Protein AF-0000000071591658 (afdb_homodimer)

pLDDT: mean 86.03, std 10.18, range [56.03, 96.12]

Structure (mmCIF, N/CA/C/O backbone):
data_AF-0000000071591658-model_v1
#
loop_
_entity.id
_entity.type
_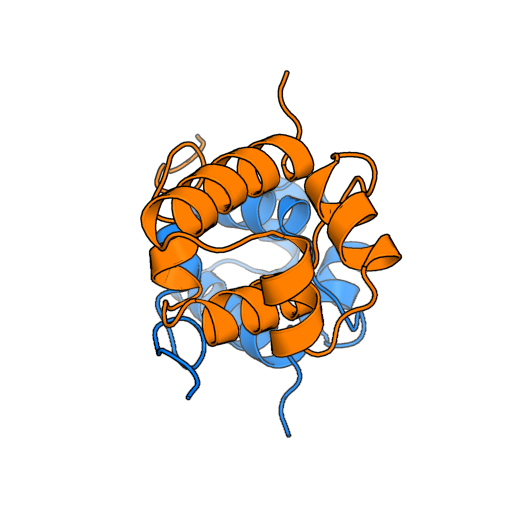entity.pdbx_description
1 polymer 'Prophage P1 protein 11, phage transcription regulator'
#
loop_
_atom_site.group_PDB
_atom_site.id
_atom_site.type_symbol
_atom_site.label_atom_id
_atom_site.label_alt_id
_atom_site.label_comp_id
_atom_site.label_asym_id
_atom_site.label_entity_id
_atom_site.label_seq_id
_atom_site.pdbx_PDB_ins_code
_atom_site.Cartn_x
_atom_site.Cartn_y
_atom_site.Cartn_z
_atom_site.occupancy
_atom_site.B_iso_or_equiv
_atom_site.auth_seq_id
_atom_site.auth_comp_id
_atom_site.auth_asym_id
_atom_site.auth_atom_id
_atom_site.pdbx_PDB_model_num
ATOM 1 N N . MET A 1 1 ? 19.766 -1.835 4.402 1 66.25 1 MET A N 1
ATOM 2 C CA . MET A 1 1 ? 18.703 -2.037 3.424 1 66.25 1 MET A CA 1
ATOM 3 C C . MET A 1 1 ? 17.391 -1.407 3.896 1 66.25 1 MET A C 1
ATOM 5 O O . MET A 1 1 ? 17.047 -1.491 5.078 1 66.25 1 MET A O 1
ATOM 9 N N . LYS A 1 2 ? 17.016 -0.331 3.256 1 77.44 2 LYS A N 1
ATOM 10 C CA . LYS A 1 2 ? 15.852 0.417 3.713 1 77.44 2 LYS A CA 1
ATOM 11 C C . LYS A 1 2 ? 14.602 -0.462 3.723 1 77.44 2 LYS A C 1
ATOM 13 O O . LYS A 1 2 ? 14.445 -1.328 2.859 1 77.44 2 LYS A O 1
ATOM 18 N N . THR A 1 3 ? 13.953 -0.362 4.828 1 83.62 3 THR A N 1
ATOM 19 C CA . THR A 1 3 ? 12.688 -1.084 4.949 1 83.62 3 THR A CA 1
ATOM 20 C C . THR A 1 3 ? 11.57 -0.339 4.227 1 83.62 3 THR A C 1
ATOM 22 O O . THR A 1 3 ? 11.742 0.814 3.828 1 83.62 3 THR A O 1
ATOM 25 N N . ASP A 1 4 ? 10.5 -1.03 3.945 1 86.44 4 ASP A N 1
ATOM 26 C CA . ASP A 1 4 ? 9.352 -0.384 3.311 1 86.44 4 ASP A CA 1
ATOM 27 C C . ASP A 1 4 ? 8.883 0.824 4.121 1 86.44 4 ASP A C 1
ATOM 29 O O . ASP A 1 4 ? 8.492 1.845 3.551 1 86.44 4 ASP A O 1
ATOM 33 N N . GLY A 1 5 ? 8.938 0.657 5.441 1 85.25 5 GLY A N 1
ATOM 34 C CA . GLY A 1 5 ? 8.594 1.768 6.312 1 85.25 5 GLY A CA 1
ATOM 35 C C . GLY A 1 5 ? 9.461 2.992 6.094 1 85.25 5 GLY A C 1
ATOM 36 O O . GLY A 1 5 ? 8.961 4.117 6.07 1 85.25 5 GLY A O 1
ATOM 37 N N . GLU A 1 6 ? 10.672 2.707 5.855 1 87.75 6 GLU A N 1
ATOM 38 C CA . GLU A 1 6 ? 11.609 3.801 5.637 1 87.75 6 GLU A CA 1
ATOM 39 C C . GLU A 1 6 ? 11.375 4.477 4.289 1 87.75 6 GLU A C 1
ATOM 41 O O . GLU A 1 6 ? 11.398 5.703 4.191 1 87.75 6 GLU A O 1
ATOM 46 N N . PHE A 1 7 ? 11.172 3.65 3.293 1 89.38 7 PHE A N 1
ATOM 47 C CA . PHE A 1 7 ? 10.906 4.176 1.959 1 89.38 7 PHE A CA 1
ATOM 48 C C . PHE A 1 7 ? 9.656 5.051 1.957 1 89.38 7 PHE A C 1
ATOM 50 O O . PHE A 1 7 ? 9.68 6.168 1.436 1 89.38 7 PHE A O 1
ATOM 57 N N . VAL A 1 8 ? 8.672 4.625 2.598 1 89 8 VAL A N 1
ATOM 58 C CA . VAL A 1 8 ? 7.387 5.32 2.637 1 89 8 VAL A CA 1
ATOM 59 C C . VAL A 1 8 ? 7.516 6.59 3.475 1 89 8 VAL A C 1
ATOM 61 O O . VAL A 1 8 ? 7.027 7.652 3.078 1 89 8 VAL A O 1
ATOM 64 N N . SER A 1 9 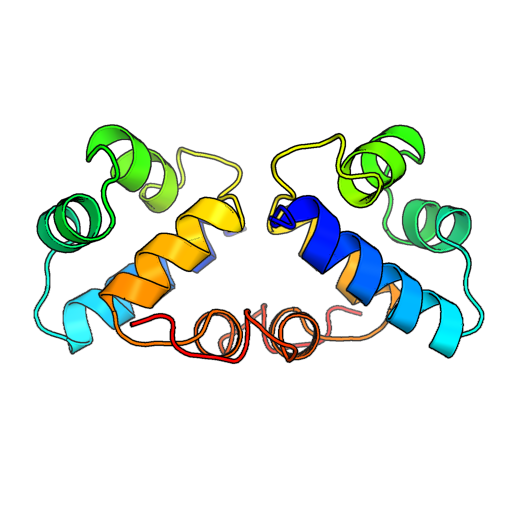? 8.172 6.457 4.551 1 87.75 9 SER A N 1
ATOM 65 C CA . SER A 1 9 ? 8.344 7.594 5.449 1 87.75 9 SER A CA 1
ATOM 66 C C . SER A 1 9 ? 9.117 8.719 4.773 1 87.75 9 SER A C 1
ATOM 68 O O . SER A 1 9 ? 8.734 9.891 4.863 1 87.75 9 SER A O 1
ATOM 70 N N . GLU A 1 10 ? 10.164 8.312 4.176 1 89.06 10 GLU A N 1
ATOM 71 C CA . GLU A 1 10 ? 10.992 9.305 3.49 1 89.06 10 GLU A CA 1
ATOM 72 C C . GLU A 1 10 ? 10.219 9.992 2.373 1 89.06 10 GLU A C 1
ATOM 74 O O . GLU A 1 10 ? 10.297 11.219 2.217 1 89.06 10 GLU A O 1
ATOM 79 N N . HIS A 1 11 ? 9.539 9.203 1.643 1 91.5 11 HIS A N 1
ATOM 80 C CA . HIS A 1 11 ? 8.75 9.75 0.548 1 91.5 11 HIS A CA 1
ATOM 81 C C . HIS A 1 11 ? 7.633 10.648 1.072 1 91.5 11 HIS A C 1
ATOM 83 O O . HIS A 1 11 ? 7.391 11.727 0.524 1 91.5 11 HIS A O 1
ATOM 89 N N . LEU A 1 12 ? 7.023 10.203 2.082 1 88.75 12 LEU A N 1
ATOM 90 C CA . LEU A 1 12 ? 5.949 10.977 2.705 1 88.75 12 LEU A CA 1
ATOM 91 C C . LEU A 1 12 ? 6.473 12.312 3.227 1 88.75 12 LEU A C 1
ATOM 93 O O . LEU A 1 12 ? 5.816 13.344 3.062 1 88.75 12 LEU A O 1
ATOM 97 N N . MET A 1 13 ? 7.578 12.18 3.861 1 88.25 13 MET A N 1
ATOM 98 C CA . MET A 1 13 ? 8.188 13.398 4.387 1 88.25 13 MET A CA 1
ATOM 99 C C . MET A 1 13 ? 8.469 14.391 3.268 1 88.25 13 MET A C 1
ATOM 101 O O . MET A 1 13 ? 8.281 15.594 3.441 1 88.25 13 MET A O 1
ATOM 105 N N . GLU A 1 14 ? 8.938 13.883 2.199 1 91.81 14 GLU A N 1
ATOM 106 C CA . GLU A 1 14 ? 9.203 14.727 1.039 1 91.81 14 GLU A CA 1
ATOM 107 C C . GLU A 1 14 ? 7.922 15.383 0.532 1 91.81 14 GLU A C 1
ATOM 109 O O . GLU A 1 14 ? 7.91 16.578 0.217 1 91.81 14 GLU A O 1
ATOM 114 N N . LEU A 1 15 ? 6.867 14.648 0.489 1 91.81 15 LEU A N 1
ATOM 115 C CA . LEU A 1 15 ? 5.582 15.133 0.005 1 91.81 15 LEU A CA 1
ATOM 116 C C . LEU A 1 15 ? 5.004 16.188 0.956 1 91.81 15 LEU A C 1
ATOM 118 O O . LEU A 1 15 ? 4.508 17.219 0.516 1 91.81 15 LEU A O 1
ATOM 122 N N . ILE A 1 16 ? 5.066 15.852 2.193 1 91.88 16 ILE A N 1
ATOM 123 C CA . ILE A 1 16 ? 4.551 16.734 3.229 1 91.88 16 ILE A CA 1
ATOM 124 C C . ILE A 1 16 ? 5.324 18.062 3.217 1 91.88 16 ILE A C 1
ATOM 126 O O . ILE A 1 16 ? 4.73 19.141 3.293 1 91.88 16 ILE A O 1
ATOM 130 N N . THR A 1 17 ? 6.621 17.891 3.088 1 92.06 17 THR A N 1
ATOM 131 C CA . THR A 1 17 ? 7.477 19.062 3.047 1 92.06 17 THR A CA 1
ATOM 132 C C . THR A 1 17 ? 7.188 19.906 1.806 1 92.06 17 THR A C 1
ATOM 134 O O . THR A 1 17 ? 7.16 21.141 1.873 1 92.06 17 THR A O 1
ATOM 137 N N . GLN A 1 18 ? 6.922 19.297 0.749 1 92.44 18 GLN A N 1
ATOM 138 C CA . GLN A 1 18 ? 6.613 19.969 -0.508 1 92.44 18 GLN A CA 1
ATOM 139 C C . GLN A 1 18 ? 5.312 20.766 -0.405 1 92.44 18 GLN A C 1
ATOM 141 O O . GLN A 1 18 ? 5.164 21.812 -1.037 1 92.44 18 GLN A O 1
ATOM 146 N N . GLN A 1 19 ? 4.418 20.297 0.419 1 92.12 19 GLN A N 1
ATOM 147 C CA . GLN A 1 19 ? 3.125 20.953 0.605 1 92.12 19 GLN A CA 1
ATOM 148 C C . GLN A 1 19 ? 3.152 21.891 1.804 1 92.12 19 GLN A C 1
ATOM 150 O O . GLN A 1 19 ? 2.117 22.438 2.203 1 92.12 19 GLN A O 1
ATOM 155 N N . ASN A 1 20 ? 4.277 22.031 2.439 1 94 20 ASN A N 1
ATOM 156 C CA . ASN A 1 20 ? 4.465 22.891 3.609 1 94 20 ASN A CA 1
ATOM 157 C C . ASN A 1 20 ? 3.613 22.422 4.785 1 94 20 ASN A C 1
ATOM 159 O O . ASN A 1 20 ? 3.002 23.234 5.48 1 94 20 ASN A O 1
ATOM 163 N N . LEU A 1 21 ? 3.533 21.156 4.867 1 92.94 21 LEU A N 1
ATOM 164 C CA . LEU A 1 21 ? 2.799 20.547 5.969 1 92.94 21 LEU A CA 1
ATOM 165 C C . LEU A 1 21 ? 3.752 19.859 6.945 1 92.94 21 LEU A C 1
ATOM 167 O O . LEU A 1 21 ? 4.945 19.734 6.668 1 92.94 21 LEU A O 1
ATOM 171 N N . THR A 1 22 ? 3.17 19.562 8.117 1 90.12 22 THR A N 1
ATOM 172 C CA . THR A 1 22 ? 3.902 18.781 9.109 1 90.12 22 THR A CA 1
ATOM 173 C C . THR A 1 22 ? 3.244 17.422 9.328 1 90.12 22 THR A C 1
ATOM 175 O O . THR A 1 22 ? 2.059 17.25 9.039 1 90.12 22 THR A O 1
ATOM 178 N N . ILE A 1 23 ? 4.023 16.547 9.695 1 86.19 23 ILE A N 1
ATOM 179 C CA . ILE A 1 23 ? 3.521 15.203 9.945 1 86.19 23 ILE A CA 1
ATOM 180 C C . ILE A 1 23 ? 2.377 15.266 10.961 1 86.19 23 ILE A C 1
ATOM 182 O O . ILE A 1 23 ? 1.41 14.508 10.852 1 86.19 23 ILE A O 1
ATOM 186 N N . ASN A 1 24 ? 2.521 16.109 11.898 1 89.06 24 ASN A N 1
ATOM 187 C CA . ASN A 1 24 ? 1.491 16.297 12.914 1 89.06 24 ASN A CA 1
ATOM 188 C C . ASN A 1 24 ? 0.178 16.781 12.305 1 89.06 24 ASN A C 1
ATOM 190 O O . ASN A 1 24 ? -0.895 16.281 12.672 1 89.06 24 ASN A O 1
ATOM 194 N N . ARG A 1 25 ? 0.349 17.641 11.438 1 91.44 25 ARG A N 1
ATOM 195 C CA . ARG A 1 25 ? -0.826 18.188 10.766 1 91.44 25 ARG A CA 1
ATOM 196 C C . ARG A 1 25 ? -1.493 17.125 9.891 1 91.44 25 ARG A C 1
ATOM 198 O O . ARG A 1 25 ? -2.719 17 9.891 1 91.44 25 ARG A O 1
ATOM 205 N N . VAL A 1 26 ? -0.708 16.453 9.203 1 90 26 VAL A N 1
ATOM 206 C CA . VAL A 1 26 ? -1.218 15.391 8.344 1 90 26 VAL A CA 1
ATOM 207 C C . VAL A 1 26 ? -1.926 14.336 9.195 1 90 26 VAL A C 1
ATOM 209 O O . VAL A 1 26 ? -3.014 13.875 8.844 1 90 26 VAL A O 1
ATOM 212 N N . ALA A 1 27 ? -1.313 13.93 10.289 1 89.94 27 ALA A N 1
ATOM 213 C CA . ALA A 1 27 ? -1.911 12.953 11.203 1 89.94 27 ALA A CA 1
ATOM 214 C C . ALA A 1 27 ? -3.277 13.422 11.688 1 89.94 27 ALA A C 1
ATOM 216 O O . ALA A 1 27 ? -4.242 12.656 11.688 1 89.94 27 ALA A O 1
ATOM 217 N N . THR A 1 28 ? -3.322 14.664 12.055 1 92.5 28 THR A N 1
ATOM 218 C CA . THR A 1 28 ? -4.555 15.266 12.555 1 92.5 28 THR A CA 1
ATOM 219 C C . THR A 1 28 ? -5.629 15.281 11.469 1 92.5 28 THR A C 1
ATOM 221 O O . THR A 1 28 ? -6.773 14.891 11.719 1 92.5 28 THR A O 1
ATOM 224 N N . LEU A 1 29 ? -5.188 15.664 10.297 1 91.31 29 LEU A N 1
ATOM 225 C CA . LEU A 1 29 ? -6.113 15.766 9.172 1 91.31 29 LEU A CA 1
ATOM 226 C C . LEU A 1 29 ? -6.586 14.383 8.734 1 91.31 29 LEU A C 1
ATOM 228 O O . LEU A 1 29 ? -7.727 14.219 8.297 1 91.31 29 LEU A O 1
ATOM 232 N N . ALA A 1 30 ? -5.742 13.484 8.844 1 90 30 ALA A N 1
ATOM 233 C CA . ALA A 1 30 ? -6.043 12.117 8.438 1 90 30 ALA A CA 1
ATOM 234 C C . ALA A 1 30 ? -6.828 11.383 9.523 1 90 30 ALA A C 1
ATOM 236 O O . ALA A 1 30 ? -7.297 10.258 9.305 1 90 30 ALA A O 1
ATOM 237 N N . GLY A 1 31 ? -6.98 11.961 10.656 1 92.12 31 GLY A N 1
ATOM 238 C CA . GLY A 1 31 ? -7.652 11.312 11.773 1 92.12 31 GLY A CA 1
ATOM 239 C C . GLY A 1 31 ? -6.824 10.211 12.406 1 92.12 31 GLY A C 1
ATOM 240 O O . GLY A 1 31 ? -7.367 9.195 12.852 1 92.12 31 GLY A O 1
ATOM 241 N N . LEU A 1 32 ? -5.594 10.328 12.305 1 87.19 32 LEU A N 1
ATOM 242 C CA . LEU A 1 32 ? -4.672 9.352 12.867 1 87.19 32 LEU A CA 1
ATOM 243 C C . LEU A 1 32 ? -3.984 9.906 14.109 1 87.19 32 LEU A C 1
ATOM 245 O O . LEU A 1 32 ? -3.812 11.117 14.242 1 87.19 32 LEU A O 1
ATOM 249 N N . ASN A 1 33 ? -3.666 8.953 14.961 1 87.75 33 ASN A N 1
ATOM 250 C CA . ASN A 1 33 ? -2.883 9.352 16.125 1 87.75 33 ASN A CA 1
ATOM 251 C C . ASN A 1 33 ? -1.426 9.625 15.758 1 87.75 33 ASN A C 1
ATOM 253 O O . ASN A 1 33 ? -0.829 8.875 14.984 1 87.75 33 ASN A O 1
ATOM 257 N N . GLN A 1 34 ? -0.999 10.75 16.281 1 83.19 34 GLN A N 1
ATOM 258 C CA . GLN A 1 34 ? 0.381 11.133 16 1 83.19 34 GLN A CA 1
ATOM 259 C C . GLN A 1 34 ? 1.34 9.977 16.281 1 83.19 34 GLN A C 1
ATOM 261 O O . GLN A 1 34 ? 2.311 9.773 15.555 1 83.19 34 GLN A O 1
ATOM 266 N N . SER A 1 35 ? 1.067 9.289 17.266 1 84.25 35 SER A N 1
ATOM 267 C CA . SER A 1 35 ? 1.913 8.156 17.641 1 84.25 35 SER A CA 1
ATOM 268 C C . SER A 1 35 ? 1.896 7.078 16.562 1 84.25 35 SER A C 1
ATOM 270 O O . SER A 1 35 ? 2.93 6.477 16.266 1 84.25 35 SER A O 1
ATOM 272 N N . THR A 1 36 ? 0.74 6.879 16.016 1 79.19 36 THR A N 1
ATOM 273 C CA . THR A 1 36 ? 0.572 5.898 14.953 1 79.19 36 THR A CA 1
ATOM 274 C C . THR A 1 36 ? 1.312 6.34 13.695 1 79.19 36 THR A C 1
ATOM 276 O O . THR A 1 36 ? 2.021 5.543 13.078 1 79.19 36 THR A O 1
ATOM 279 N N . VAL A 1 37 ? 1.175 7.551 13.391 1 80.38 37 VAL A N 1
ATOM 280 C CA . VAL A 1 37 ? 1.815 8.102 12.203 1 80.38 37 VAL A CA 1
ATOM 281 C C . VAL A 1 37 ? 3.332 8.086 12.375 1 80.38 37 VAL A C 1
ATOM 283 O O . VAL A 1 37 ? 4.066 7.703 11.469 1 80.38 37 VAL A O 1
ATOM 286 N N . ASN A 1 38 ? 3.711 8.477 13.594 1 78.25 38 ASN A N 1
ATOM 287 C CA . ASN A 1 38 ? 5.137 8.477 13.891 1 78.25 38 ASN A CA 1
ATOM 288 C C . ASN A 1 38 ? 5.734 7.074 13.781 1 78.25 38 ASN A C 1
ATOM 290 O O . ASN A 1 38 ? 6.82 6.902 13.227 1 78.25 38 ASN A O 1
ATOM 294 N N . ALA A 1 39 ? 4.996 6.215 14.289 1 79.12 39 ALA A N 1
ATOM 295 C CA . ALA A 1 39 ? 5.445 4.828 14.234 1 79.12 39 ALA A CA 1
ATOM 296 C C . ALA A 1 39 ? 5.508 4.32 12.797 1 79.12 39 ALA A C 1
ATOM 298 O O . ALA A 1 39 ? 6.422 3.576 12.438 1 79.12 39 ALA A O 1
ATOM 299 N N . MET A 1 40 ? 4.609 4.695 12.07 1 71.62 40 MET A N 1
ATOM 300 C CA . MET A 1 40 ? 4.539 4.297 10.672 1 71.62 40 MET A CA 1
ATOM 301 C C . MET A 1 40 ? 5.668 4.934 9.867 1 71.62 40 MET A C 1
ATOM 303 O O . MET A 1 40 ? 6.262 4.285 9 1 71.62 40 MET A O 1
ATOM 307 N N . PHE A 1 41 ? 5.957 6.094 10.242 1 72.25 41 PHE A N 1
ATOM 308 C CA . PHE A 1 41 ? 6.91 6.891 9.477 1 72.25 41 PHE A CA 1
ATOM 309 C C . PHE A 1 41 ? 8.328 6.688 9.992 1 72.25 41 PHE A C 1
ATOM 311 O O . PHE A 1 41 ? 9.289 6.742 9.227 1 72.25 41 PHE A O 1
ATOM 318 N N . GLU A 1 42 ? 8.391 6.555 11.188 1 67 42 GLU A N 1
ATOM 319 C CA . GLU A 1 42 ? 9.719 6.406 11.781 1 67 42 GLU A CA 1
ATOM 320 C C . GLU A 1 42 ? 10.25 4.988 11.602 1 67 42 GLU A C 1
ATOM 322 O O . GLU A 1 42 ? 11.367 4.68 12.016 1 67 42 GLU A O 1
ATOM 327 N N . GLY A 1 43 ? 9.656 4.41 10.594 1 59.94 43 GLY A N 1
ATOM 328 C CA . GLY A 1 43 ? 10.227 3.096 10.359 1 59.94 43 GLY A CA 1
ATOM 329 C C . GLY A 1 43 ? 9.992 2.125 11.492 1 59.94 43 GLY A C 1
ATOM 330 O O . GLY A 1 43 ?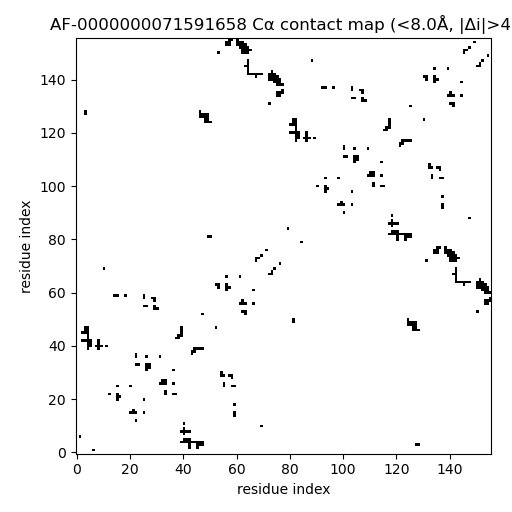 10.516 1.011 11.492 1 59.94 43 GLY A O 1
ATOM 331 N N . ARG A 1 44 ? 9.531 2.707 12.523 1 56.03 44 ARG A N 1
ATOM 332 C CA . ARG A 1 44 ? 9.352 1.761 13.617 1 56.03 44 ARG A CA 1
ATOM 333 C C . ARG A 1 44 ? 8.219 0.787 13.32 1 56.03 44 ARG A C 1
ATOM 335 O O . ARG A 1 44 ? 8.25 -0.367 13.758 1 56.03 44 ARG A O 1
ATOM 342 N N . SER A 1 45 ? 7.164 1.374 12.797 1 57 45 SER A N 1
ATOM 343 C CA . SER A 1 45 ? 6.176 0.376 12.398 1 57 45 SER A CA 1
ATOM 344 C C . SER A 1 45 ? 6.617 -0.372 11.148 1 57 45 SER A C 1
ATOM 346 O O . SER A 1 45 ? 6.949 0.247 10.133 1 57 45 SER A O 1
ATOM 348 N N . LYS A 1 46 ? 7.191 -1.383 11.242 1 58.22 46 LYS A N 1
ATOM 349 C CA . LYS A 1 46 ? 7.82 -2.287 10.281 1 58.22 46 LYS A CA 1
ATOM 350 C C . LYS A 1 46 ? 6.957 -2.453 9.039 1 58.22 46 LYS A C 1
ATOM 352 O O . LYS A 1 46 ? 7.465 -2.766 7.957 1 58.22 46 LYS A O 1
ATOM 357 N N . ARG A 1 47 ? 5.527 -1.985 9.281 1 66.31 47 ARG A N 1
ATOM 358 C CA . ARG A 1 47 ? 4.695 -2.359 8.148 1 66.31 47 ARG A CA 1
ATOM 359 C C . ARG A 1 47 ? 3.514 -1.405 7.996 1 66.31 47 ARG A C 1
ATOM 361 O O . ARG A 1 47 ? 2.441 -1.643 8.555 1 66.31 47 ARG A O 1
ATOM 368 N N . PRO A 1 48 ? 3.768 -0.267 7.242 1 78.69 48 PRO A N 1
ATOM 369 C CA . PRO A 1 48 ? 2.609 0.595 6.988 1 78.69 48 PRO A CA 1
ATOM 370 C C . PRO A 1 48 ? 1.485 -0.128 6.25 1 78.69 48 PRO A C 1
ATOM 372 O O . PRO A 1 48 ? 1.748 -0.947 5.367 1 78.69 48 PRO A O 1
ATOM 375 N N . THR A 1 49 ? 0.288 0.145 6.754 1 82.44 49 THR A N 1
ATOM 376 C CA . THR A 1 49 ? -0.86 -0.49 6.113 1 82.44 49 THR A CA 1
ATOM 377 C C . THR A 1 49 ? -1.393 0.376 4.977 1 82.44 49 THR A C 1
ATOM 379 O O . THR A 1 49 ? -1.155 1.586 4.945 1 82.44 49 THR A O 1
ATOM 382 N N . ILE A 1 50 ? -2.072 -0.234 4.125 1 87.38 50 ILE A N 1
ATOM 383 C CA . ILE A 1 50 ? -2.645 0.479 2.988 1 87.38 50 ILE A CA 1
ATOM 384 C C . ILE A 1 50 ? -3.701 1.467 3.479 1 87.38 50 ILE A C 1
ATOM 386 O O . ILE A 1 50 ? -3.842 2.561 2.924 1 87.38 50 ILE A O 1
ATOM 390 N N . THR A 1 51 ? -4.359 1.129 4.535 1 86.88 51 THR A N 1
ATOM 391 C CA . THR A 1 51 ? -5.395 1.985 5.102 1 86.88 51 THR A CA 1
ATOM 392 C C . THR A 1 51 ? -4.801 3.307 5.586 1 86.88 51 THR A C 1
ATOM 394 O O . THR A 1 51 ? -5.336 4.379 5.289 1 86.88 51 THR A O 1
ATOM 397 N N . THR A 1 52 ? -3.727 3.205 6.23 1 86.75 52 THR A N 1
ATOM 398 C CA . THR A 1 52 ? -3.059 4.391 6.754 1 86.75 52 THR A CA 1
ATOM 399 C C . THR A 1 52 ? -2.531 5.262 5.617 1 86.75 52 THR A C 1
ATOM 401 O O . THR A 1 52 ? -2.682 6.484 5.645 1 86.75 52 THR A O 1
ATOM 404 N N . ILE A 1 53 ? -2.008 4.609 4.695 1 89.25 53 ILE A N 1
ATOM 405 C CA . ILE A 1 53 ? -1.446 5.324 3.555 1 89.25 53 ILE A CA 1
ATOM 406 C C . ILE A 1 53 ? -2.561 6.043 2.795 1 89.25 53 ILE A C 1
ATOM 408 O O . ILE A 1 53 ? -2.4 7.195 2.391 1 89.25 53 ILE A O 1
ATOM 412 N N . ARG A 1 54 ? -3.609 5.367 2.67 1 91.38 54 ARG A N 1
ATOM 413 C CA . ARG A 1 54 ? -4.75 5.953 1.971 1 91.38 54 ARG A CA 1
ATOM 414 C C . ARG A 1 54 ? -5.258 7.195 2.695 1 91.38 54 ARG A C 1
ATOM 416 O O . ARG A 1 54 ? -5.555 8.211 2.062 1 91.38 54 ARG A O 1
ATOM 423 N N . LYS A 1 55 ? -5.348 7.133 3.961 1 90.81 55 LYS A N 1
ATOM 424 C CA . LYS A 1 55 ? -5.793 8.266 4.762 1 90.81 55 LYS A CA 1
ATOM 425 C C . LYS A 1 55 ? -4.836 9.445 4.621 1 90.81 55 LYS A C 1
ATOM 427 O O . LYS A 1 55 ? -5.27 10.594 4.457 1 90.81 55 LYS A O 1
ATOM 432 N N . VAL A 1 56 ? -3.645 9.133 4.68 1 91.12 56 VAL A N 1
ATOM 433 C CA . VAL A 1 56 ? -2.615 10.156 4.574 1 91.12 56 VAL A CA 1
ATOM 434 C C . VAL A 1 56 ? -2.65 10.781 3.182 1 91.12 56 VAL A C 1
ATOM 436 O O . VAL A 1 56 ? -2.576 12.008 3.041 1 91.12 56 VAL A O 1
ATOM 439 N N . CYS A 1 57 ? -2.771 10 2.215 1 93.31 57 CYS A N 1
ATOM 440 C CA . CYS A 1 57 ? -2.846 10.477 0.839 1 93.31 57 CYS A CA 1
ATOM 441 C C . CYS A 1 57 ? -4.039 11.406 0.648 1 93.31 57 CYS A C 1
ATOM 443 O O . CYS A 1 57 ? -3.932 12.422 -0.037 1 93.31 57 CYS A O 1
ATOM 445 N N . GLY A 1 58 ? -5.094 10.977 1.226 1 93.38 58 GLY A N 1
ATOM 446 C CA . GLY A 1 58 ? -6.273 11.82 1.166 1 93.38 58 GLY A CA 1
ATOM 447 C C . GLY A 1 58 ? -6.047 13.211 1.739 1 93.38 58 GLY A C 1
ATOM 448 O O . GLY A 1 58 ? -6.508 14.203 1.176 1 93.38 58 GLY A O 1
ATOM 449 N N . THR A 1 59 ? -5.328 13.203 2.758 1 92.5 59 THR A N 1
ATOM 450 C CA . THR A 1 59 ? -5.02 14.469 3.416 1 92.5 59 THR A CA 1
ATOM 451 C C . THR A 1 59 ? -4.109 15.328 2.541 1 92.5 59 THR A C 1
ATOM 453 O O . THR A 1 59 ? -4.219 16.547 2.545 1 92.5 59 THR A O 1
ATOM 456 N N . LEU A 1 60 ? -3.289 14.664 1.786 1 93.62 60 LEU A N 1
ATOM 457 C CA . LEU A 1 60 ? -2.322 15.352 0.941 1 93.62 60 LEU A CA 1
ATOM 458 C C . LEU A 1 60 ? -2.922 15.672 -0.424 1 93.62 60 LEU A C 1
ATOM 460 O O . LEU A 1 60 ? -2.318 16.391 -1.22 1 93.62 60 LEU A O 1
ATOM 464 N N . GLY A 1 61 ? -4.059 15.125 -0.71 1 94.62 61 GLY A N 1
ATOM 465 C CA . GLY A 1 61 ? -4.715 15.352 -1.988 1 94.62 61 GLY A CA 1
ATOM 466 C C . GLY A 1 61 ? -4.082 14.578 -3.131 1 94.62 61 GLY A C 1
ATOM 467 O O . GLY A 1 61 ? -4.02 15.07 -4.258 1 94.62 61 GLY A O 1
ATOM 468 N N . ILE A 1 62 ? -3.561 13.484 -2.809 1 94.25 62 ILE A N 1
ATOM 469 C CA . ILE A 1 62 ? -2.943 12.625 -3.816 1 94.25 62 ILE A CA 1
ATOM 470 C C . ILE A 1 62 ? -3.555 11.227 -3.746 1 94.25 62 ILE A C 1
ATOM 472 O O . ILE A 1 62 ? -4.168 10.859 -2.74 1 94.25 62 ILE A O 1
ATOM 476 N N . SER A 1 63 ? -3.428 10.492 -4.844 1 96.12 63 SER A N 1
ATOM 477 C CA . SER A 1 63 ? -3.912 9.117 -4.855 1 96.12 63 SER A CA 1
ATOM 478 C C . SER A 1 63 ? -2.846 8.156 -4.352 1 96.12 63 SER A C 1
ATOM 480 O O . SER A 1 63 ? -1.653 8.469 -4.371 1 96.12 63 SER A O 1
ATOM 482 N N . VAL A 1 64 ? -3.256 7.066 -3.857 1 94.69 64 VAL A N 1
ATOM 483 C CA . VAL A 1 64 ? -2.326 6.031 -3.418 1 94.69 64 VAL A CA 1
ATOM 484 C C . VAL A 1 64 ? -1.425 5.617 -4.582 1 94.69 64 VAL A C 1
ATOM 486 O O . VAL A 1 64 ? -0.226 5.398 -4.395 1 94.69 64 VAL A O 1
ATOM 489 N N . HIS A 1 65 ? -2.043 5.547 -5.715 1 96.06 65 HIS A N 1
ATOM 490 C CA . HIS A 1 65 ? -1.303 5.238 -6.934 1 96.06 65 HIS A CA 1
ATOM 491 C C . HIS A 1 65 ? -0.166 6.23 -7.156 1 96.06 65 HIS A C 1
ATOM 493 O O . HIS A 1 65 ? 0.976 5.828 -7.395 1 96.06 65 HIS A O 1
ATOM 499 N N . ASP A 1 66 ? -0.466 7.461 -6.98 1 94.81 66 ASP A N 1
ATOM 500 C CA . ASP A 1 66 ? 0.525 8.508 -7.195 1 94.81 66 ASP A CA 1
ATOM 501 C C . ASP A 1 66 ? 1.563 8.523 -6.074 1 94.81 66 ASP A C 1
ATOM 503 O O . ASP A 1 66 ? 2.715 8.906 -6.293 1 94.81 66 ASP A O 1
ATOM 507 N N . PHE A 1 67 ? 1.099 8.141 -4.934 1 94.38 67 PHE A N 1
ATOM 508 C CA . PHE A 1 67 ? 1.987 8.102 -3.777 1 94.38 67 PHE A CA 1
ATOM 509 C C . PHE A 1 67 ? 3.145 7.137 -4.02 1 94.38 67 PHE A C 1
ATOM 511 O O . PHE A 1 67 ? 4.293 7.441 -3.684 1 94.38 67 PHE A O 1
ATOM 518 N N . PHE A 1 68 ? 2.873 6.008 -4.656 1 95 68 PHE A N 1
ATOM 519 C CA . PHE A 1 68 ? 3.877 4.965 -4.828 1 95 68 PHE A CA 1
ATOM 520 C C . PHE A 1 68 ? 4.637 5.152 -6.137 1 95 68 PHE A C 1
ATOM 522 O O . PHE A 1 68 ? 5.355 4.254 -6.578 1 95 68 PHE A O 1
ATOM 529 N N . ASP A 1 69 ? 4.512 6.391 -6.672 1 95.06 69 ASP A N 1
ATOM 530 C CA . ASP A 1 69 ? 5.223 6.668 -7.914 1 95.06 69 ASP A CA 1
ATOM 531 C C . ASP A 1 69 ? 6.656 7.117 -7.641 1 95.06 69 ASP A C 1
ATOM 533 O O . ASP A 1 69 ? 7.043 8.227 -8.008 1 95.06 69 ASP A O 1
ATOM 537 N N . PHE A 1 70 ? 7.406 6.219 -6.953 1 94.62 70 PHE A N 1
ATOM 538 C CA . PHE A 1 70 ? 8.812 6.418 -6.633 1 94.62 70 PHE A CA 1
ATOM 539 C C . PHE A 1 70 ? 9.516 5.078 -6.422 1 94.62 70 PHE A C 1
ATOM 541 O O . PHE A 1 70 ? 8.883 4.09 -6.051 1 94.62 70 PHE A O 1
ATOM 548 N N . PRO A 1 71 ? 10.734 5.082 -6.758 1 92.81 71 PRO A N 1
ATOM 549 C CA . PRO A 1 71 ? 11.469 3.838 -6.516 1 92.81 71 PRO A CA 1
ATOM 550 C C . PRO A 1 71 ? 11.562 3.486 -5.031 1 92.81 71 PRO A C 1
ATOM 552 O O . PRO A 1 71 ? 11.656 4.379 -4.188 1 92.81 71 PRO A O 1
ATOM 555 N N . PRO A 1 72 ? 11.469 2.119 -4.855 1 92.44 72 PRO A N 1
ATOM 556 C CA . PRO A 1 72 ? 11.375 0.951 -5.73 1 92.44 72 PRO A CA 1
ATOM 557 C C . PRO A 1 72 ? 9.93 0.571 -6.051 1 92.44 72 PRO A C 1
ATOM 559 O O . PRO A 1 72 ? 9.688 -0.399 -6.773 1 92.44 72 PRO A O 1
ATOM 562 N N . TYR A 1 73 ? 8.992 1.403 -5.684 1 94.12 73 TYR A N 1
ATOM 563 C CA . TYR A 1 73 ? 7.594 1 -5.754 1 94.12 73 TYR A CA 1
ATOM 564 C C . TYR A 1 73 ? 7.031 1.223 -7.152 1 94.12 73 TYR A C 1
ATOM 566 O O . TYR A 1 73 ? 5.98 0.677 -7.5 1 94.12 73 TYR A O 1
ATOM 574 N N . ASN A 1 74 ? 7.746 2.004 -7.938 1 95.12 74 ASN A N 1
ATOM 575 C CA . ASN A 1 74 ? 7.305 2.242 -9.312 1 95.12 74 ASN A CA 1
ATOM 576 C C . ASN A 1 74 ? 8.117 1.431 -10.312 1 95.12 74 ASN A C 1
ATOM 578 O O . ASN A 1 74 ? 8.031 1.658 -11.516 1 95.12 74 ASN A O 1
ATOM 582 N N . GLU A 1 75 ? 8.898 0.571 -9.703 1 93.62 75 GLU A N 1
ATOM 583 C CA . GLU A 1 75 ? 9.719 -0.325 -10.516 1 93.62 75 GLU A CA 1
ATOM 584 C C . GLU A 1 75 ? 9.32 -1.783 -10.297 1 93.62 75 GLU A C 1
ATOM 586 O O . GLU A 1 75 ? 8.789 -2.137 -9.242 1 93.62 75 GLU A O 1
ATOM 591 N N . VAL A 1 76 ? 9.484 -2.576 -11.336 1 88.38 76 VAL A N 1
ATOM 592 C CA . VAL A 1 76 ? 9.172 -3.998 -11.234 1 88.38 76 VAL A CA 1
ATOM 593 C C . VAL A 1 76 ? 10.406 -4.758 -10.75 1 88.38 76 VAL A C 1
ATOM 595 O O . VAL A 1 76 ? 11.492 -4.637 -11.32 1 88.38 76 VAL A O 1
ATOM 598 N N . GLU A 1 77 ? 10.141 -5.234 -9.383 1 68.69 77 GLU A N 1
ATOM 599 C CA . GLU A 1 77 ? 11.273 -6.008 -8.875 1 68.69 77 GLU A CA 1
ATOM 600 C C . GLU A 1 77 ? 11.367 -7.367 -9.562 1 68.69 77 GLU A C 1
ATOM 602 O O . GLU A 1 77 ? 10.352 -8.039 -9.758 1 68.69 77 GLU A O 1
ATOM 607 N N . LYS A 1 78 ? 12.414 -7.719 -10.266 1 59.12 78 LYS A N 1
ATOM 608 C CA . LYS A 1 78 ? 12.75 -9.008 -10.859 1 59.12 78 LYS A CA 1
ATOM 609 C C . LYS A 1 78 ? 13.219 -10 -9.797 1 59.12 78 LYS A C 1
ATOM 611 O O . LYS A 1 78 ? 13.789 -9.602 -8.781 1 59.12 78 LYS A O 1
ATOM 616 N N . MET B 1 1 ? -19.516 -1.666 2.734 1 66.12 1 MET B N 1
ATOM 617 C CA . MET B 1 1 ? -18.391 -0.821 2.361 1 66.12 1 MET B CA 1
ATOM 618 C C . MET B 1 1 ? -17.094 -1.638 2.275 1 66.12 1 MET B C 1
ATOM 620 O O . MET B 1 1 ? -16.859 -2.506 3.113 1 66.12 1 MET B O 1
ATOM 624 N N . LYS B 1 2 ? -16.625 -1.836 1.067 1 77.62 2 LYS B N 1
ATOM 625 C CA . LYS B 1 2 ? -15.477 -2.711 0.875 1 77.62 2 LYS B CA 1
ATOM 626 C C . LYS B 1 2 ? -14.266 -2.201 1.646 1 77.62 2 LYS B C 1
ATOM 628 O O . LYS B 1 2 ? -14.07 -0.99 1.779 1 77.62 2 LYS B O 1
ATOM 633 N N . THR B 1 3 ? -13.695 -3.135 2.318 1 83.69 3 THR B N 1
ATOM 634 C CA . THR B 1 3 ? -12.469 -2.809 3.039 1 83.69 3 THR B CA 1
ATOM 635 C C . THR B 1 3 ? -11.273 -2.77 2.086 1 83.69 3 THR B C 1
ATOM 637 O O . THR B 1 3 ? -11.383 -3.191 0.932 1 83.69 3 THR B O 1
ATOM 640 N N . ASP B 1 4 ? -10.219 -2.146 2.512 1 86.44 4 ASP B N 1
ATOM 641 C CA . ASP B 1 4 ? -9.008 -2.111 1.691 1 86.44 4 ASP B CA 1
ATOM 642 C C . ASP B 1 4 ? -8.562 -3.521 1.312 1 86.44 4 ASP B C 1
ATOM 644 O O . ASP B 1 4 ? -8.102 -3.752 0.195 1 86.44 4 ASP B O 1
ATOM 648 N N . GLY B 1 5 ? -8.711 -4.422 2.283 1 85.19 5 GLY B N 1
ATOM 649 C CA . GLY B 1 5 ? -8.391 -5.812 2.008 1 85.19 5 GLY B CA 1
ATOM 650 C C . GLY B 1 5 ? -9.203 -6.398 0.867 1 85.19 5 GLY B C 1
ATOM 651 O O . GLY B 1 5 ? -8.664 -7.121 0.023 1 85.19 5 GLY B O 1
ATOM 652 N N . GLU B 1 6 ? -10.406 -6 0.845 1 87.75 6 GLU B N 1
ATOM 653 C CA . GLU B 1 6 ? -11.297 -6.5 -0.203 1 87.75 6 GLU B CA 1
ATOM 654 C C . GLU B 1 6 ? -10.938 -5.902 -1.561 1 87.75 6 GLU B C 1
ATOM 656 O O . GLU B 1 6 ? -10.914 -6.609 -2.568 1 87.75 6 GLU B O 1
ATOM 661 N N . PHE B 1 7 ? -10.688 -4.617 -1.534 1 89.38 7 PHE B N 1
ATOM 662 C CA . PHE B 1 7 ? -10.312 -3.938 -2.768 1 89.38 7 PHE B CA 1
ATOM 663 C C . PHE B 1 7 ? -9.039 -4.535 -3.355 1 89.38 7 PHE B C 1
ATOM 665 O O . PHE B 1 7 ? -8.984 -4.848 -4.547 1 89.38 7 PHE B O 1
ATOM 672 N N . VAL B 1 8 ? -8.117 -4.789 -2.555 1 88.94 8 VAL B N 1
ATOM 673 C CA . VAL B 1 8 ? -6.816 -5.305 -2.971 1 88.94 8 VAL B CA 1
ATOM 674 C C . VAL B 1 8 ? -6.961 -6.754 -3.424 1 88.94 8 VAL B C 1
ATOM 676 O O . VAL B 1 8 ? -6.414 -7.145 -4.461 1 88.94 8 VAL B O 1
ATOM 679 N N . SER B 1 9 ? -7.691 -7.477 -2.689 1 87.81 9 SER B N 1
ATOM 680 C CA . SER B 1 9 ? -7.883 -8.891 -3.006 1 87.81 9 SER B CA 1
ATOM 681 C C . SER B 1 9 ? -8.57 -9.062 -4.359 1 87.81 9 SER B C 1
ATOM 683 O O . SER B 1 9 ? -8.156 -9.891 -5.168 1 87.81 9 SER B O 1
ATOM 685 N N . GLU B 1 10 ? -9.586 -8.305 -4.5 1 89.19 10 GLU B N 1
ATOM 686 C CA . GLU B 1 10 ? -10.328 -8.383 -5.758 1 89.19 10 GLU B CA 1
ATOM 687 C C . GLU B 1 10 ? -9.453 -7.992 -6.941 1 89.19 10 GLU B C 1
ATOM 689 O O . GLU B 1 10 ? -9.484 -8.648 -7.984 1 89.19 10 GLU B O 1
ATOM 694 N N . HIS B 1 11 ? -8.75 -6.949 -6.742 1 91.5 11 HIS B N 1
ATOM 695 C CA . HIS B 1 11 ? -7.863 -6.488 -7.805 1 91.5 11 HIS B CA 1
ATOM 696 C C . HIS B 1 11 ? -6.762 -7.504 -8.086 1 91.5 11 HIS B C 1
ATOM 698 O O . HIS B 1 11 ? -6.441 -7.777 -9.242 1 91.5 11 HIS B O 1
ATOM 704 N N . LEU B 1 12 ? -6.238 -8.023 -7.059 1 88.62 12 LEU B N 1
ATOM 705 C CA . LEU B 1 12 ? -5.184 -9.023 -7.18 1 88.62 12 LEU B CA 1
ATOM 706 C C . LEU B 1 12 ? -5.695 -10.266 -7.91 1 88.62 12 LEU B C 1
ATOM 708 O O . LEU B 1 12 ? -4.996 -10.82 -8.758 1 88.62 12 LEU B O 1
ATOM 712 N N . MET B 1 13 ? -6.848 -10.625 -7.477 1 88.25 13 MET B N 1
ATOM 713 C CA . MET B 1 13 ? -7.453 -11.789 -8.125 1 88.25 13 MET B CA 1
ATOM 714 C C . MET B 1 13 ? -7.621 -11.555 -9.617 1 88.25 13 MET B C 1
ATOM 716 O O . MET B 1 13 ? -7.41 -12.461 -10.422 1 88.25 13 MET B O 1
ATOM 720 N N . GLU B 1 14 ? -8.039 -10.391 -9.938 1 91.81 14 GLU B N 1
ATOM 721 C CA . GLU B 1 14 ? -8.188 -10.023 -11.344 1 91.81 14 GLU B CA 1
ATOM 722 C C . GLU B 1 14 ? -6.855 -10.094 -12.078 1 91.81 14 GLU B C 1
ATOM 724 O O . GLU B 1 14 ? -6.781 -10.617 -13.195 1 91.81 14 GLU B O 1
ATOM 729 N N . LEU B 1 15 ? -5.82 -9.633 -11.477 1 91.75 15 LEU B N 1
ATOM 730 C CA . LEU B 1 15 ? -4.488 -9.609 -12.07 1 91.75 15 LEU B CA 1
ATOM 731 C C . LEU B 1 15 ? -3.945 -11.031 -12.227 1 91.75 15 LEU B C 1
ATOM 733 O O . LEU B 1 15 ? -3.381 -11.367 -13.266 1 91.75 15 LEU B O 1
ATOM 737 N N . ILE B 1 16 ? -4.102 -11.773 -11.188 1 91.88 16 ILE B N 1
ATOM 738 C CA . ILE B 1 16 ? -3.629 -13.156 -11.18 1 91.88 16 ILE B CA 1
ATOM 739 C C . ILE B 1 16 ? -4.355 -13.961 -12.25 1 91.88 16 ILE B C 1
ATOM 741 O O . ILE B 1 16 ? -3.732 -14.719 -13 1 91.88 16 ILE B O 1
ATOM 745 N N . THR B 1 17 ? -5.652 -13.703 -12.297 1 91.88 17 THR B N 1
ATOM 746 C CA . THR B 1 17 ? -6.465 -14.398 -13.297 1 91.88 17 THR B CA 1
ATOM 747 C C . THR B 1 17 ? -6.055 -13.984 -14.711 1 91.88 17 THR B C 1
ATOM 749 O O . THR B 1 17 ? -5.988 -14.82 -15.609 1 91.88 17 THR B O 1
ATOM 752 N N . GLN B 1 18 ? -5.734 -12.797 -14.891 1 92.31 18 GLN B N 1
ATOM 753 C CA . GLN B 1 18 ? -5.312 -12.266 -16.188 1 92.31 18 GLN B CA 1
ATOM 754 C C . GLN B 1 18 ? -3.992 -12.891 -16.625 1 92.31 18 GLN B C 1
ATOM 756 O O . GLN B 1 18 ? -3.76 -13.078 -17.828 1 92.31 18 GLN B O 1
ATOM 761 N N . GLN B 1 19 ? -3.17 -13.266 -15.688 1 91.94 19 GLN B N 1
ATOM 762 C CA . GLN B 1 19 ? -1.873 -13.867 -15.977 1 91.94 19 GLN B CA 1
ATOM 763 C C . GLN B 1 19 ? -1.953 -15.391 -15.945 1 91.94 19 GLN B C 1
ATOM 765 O O . GLN B 1 19 ? -0.93 -16.078 -16.031 1 91.94 19 GLN B O 1
ATOM 770 N N . ASN B 1 20 ? -3.104 -15.922 -15.734 1 93.88 20 ASN B N 1
ATOM 771 C CA . ASN B 1 20 ? -3.346 -17.359 -15.664 1 93.88 20 ASN B CA 1
ATOM 772 C C . ASN B 1 20 ? -2.596 -17.984 -14.492 1 93.88 20 ASN B C 1
ATOM 774 O O . ASN B 1 20 ? -2.012 -19.062 -14.641 1 93.88 20 ASN B O 1
ATOM 778 N N . LEU B 1 21 ? -2.57 -17.266 -13.469 1 92.88 21 LEU B N 1
ATOM 779 C CA . LEU B 1 21 ? -1.938 -17.75 -12.25 1 92.88 21 LEU B CA 1
ATOM 780 C C . LEU B 1 21 ? -2.982 -18.047 -11.18 1 92.88 21 LEU B C 1
ATOM 782 O O . LEU B 1 21 ? -4.156 -17.719 -11.344 1 92.88 21 LEU B O 1
ATOM 786 N N . THR B 1 22 ? -2.484 -18.766 -10.164 1 90 22 THR B N 1
ATOM 787 C CA . THR B 1 22 ? -3.312 -19.016 -8.984 1 90 22 THR B CA 1
ATOM 788 C C . THR B 1 22 ? -2.723 -18.344 -7.754 1 90 22 THR B C 1
ATOM 790 O O . THR B 1 22 ? -1.526 -18.047 -7.711 1 90 22 THR B O 1
ATOM 793 N N . ILE B 1 23 ? -3.561 -18.031 -6.914 1 86 23 ILE B N 1
ATOM 794 C CA . ILE B 1 23 ? -3.129 -17.391 -5.676 1 86 23 ILE B CA 1
ATOM 795 C C . ILE B 1 23 ? -2.061 -18.25 -5 1 86 23 ILE B C 1
ATOM 797 O O . ILE B 1 23 ? -1.114 -17.719 -4.41 1 86 23 ILE B O 1
ATOM 801 N N . ASN B 1 24 ? -2.244 -19.5 -5.074 1 89 24 ASN B N 1
ATOM 802 C CA . ASN B 1 24 ? -1.285 -20.438 -4.488 1 89 24 ASN B CA 1
ATOM 803 C C . ASN B 1 24 ? 0.086 -20.312 -5.148 1 89 24 ASN B C 1
ATOM 805 O O . ASN B 1 24 ? 1.11 -20.312 -4.465 1 89 24 ASN B O 1
ATOM 809 N N . ARG B 1 25 ? 0.014 -20.203 -6.383 1 91.31 25 ARG B N 1
ATOM 810 C CA . ARG B 1 25 ? 1.253 -20.062 -7.141 1 91.31 25 ARG B CA 1
ATOM 811 C C . ARG B 1 25 ? 1.94 -18.734 -6.828 1 91.31 25 ARG B C 1
ATOM 813 O O . ARG B 1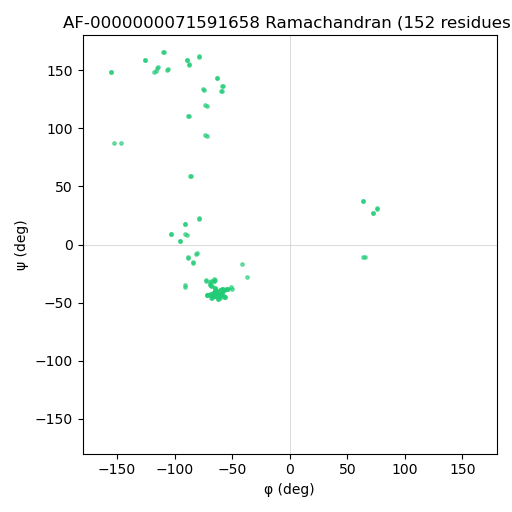 25 ? 3.158 -18.688 -6.645 1 91.31 25 ARG B O 1
ATOM 820 N N . VAL B 1 26 ? 1.174 -17.75 -6.789 1 89.94 26 VAL B N 1
ATOM 821 C CA . VAL B 1 26 ? 1.704 -16.422 -6.477 1 89.94 26 VAL B CA 1
ATOM 822 C C . VAL B 1 26 ? 2.311 -16.422 -5.074 1 89.94 26 VAL B C 1
ATOM 824 O O . VAL B 1 26 ? 3.402 -15.891 -4.863 1 89.94 26 VAL B O 1
ATOM 827 N N . ALA B 1 27 ? 1.618 -17 -4.113 1 89.81 27 ALA B N 1
ATOM 828 C CA . ALA B 1 27 ? 2.113 -17.094 -2.744 1 89.81 27 ALA B CA 1
ATOM 829 C C . ALA B 1 27 ? 3.457 -17.812 -2.699 1 89.81 27 ALA B C 1
ATOM 831 O O . ALA B 1 27 ? 4.395 -17.359 -2.039 1 89.81 27 ALA B O 1
ATOM 832 N N . THR B 1 28 ? 3.514 -18.875 -3.424 1 92.44 28 THR B N 1
ATOM 833 C CA . THR B 1 28 ? 4.727 -19.688 -3.479 1 92.44 28 THR B CA 1
ATOM 834 C C . THR B 1 28 ? 5.875 -18.906 -4.098 1 92.44 28 THR B C 1
ATOM 836 O O . THR B 1 28 ? 6.984 -18.875 -3.562 1 92.44 28 THR B O 1
ATOM 839 N N . LEU B 1 29 ? 5.539 -18.234 -5.176 1 91.19 29 LEU B N 1
ATOM 840 C CA . LEU B 1 29 ? 6.547 -17.469 -5.895 1 91.19 29 LEU B CA 1
ATOM 841 C C . LEU B 1 29 ? 6.996 -16.266 -5.07 1 91.19 29 LEU B C 1
ATOM 843 O O . LEU B 1 29 ? 8.156 -15.852 -5.141 1 91.19 29 LEU B O 1
ATOM 847 N N . ALA B 1 30 ? 6.113 -15.734 -4.371 1 89.75 30 ALA B N 1
ATOM 848 C CA . ALA B 1 30 ? 6.398 -14.555 -3.557 1 89.75 30 ALA B CA 1
ATOM 849 C C . ALA B 1 30 ? 7.074 -14.945 -2.246 1 89.75 30 ALA B C 1
ATOM 851 O O . ALA B 1 30 ? 7.516 -14.078 -1.488 1 89.75 30 ALA B O 1
ATOM 852 N N . GLY B 1 31 ? 7.164 -16.203 -1.956 1 92 31 GLY B N 1
ATOM 853 C CA . GLY B 1 31 ? 7.73 -16.672 -0.698 1 92 31 GLY B CA 1
ATOM 854 C C . GLY B 1 31 ? 6.824 -16.422 0.491 1 92 31 GLY B C 1
ATOM 855 O O . GLY B 1 31 ? 7.297 -16.141 1.593 1 92 31 GLY B O 1
ATOM 856 N N . LEU B 1 32 ? 5.605 -16.375 0.242 1 87 32 LEU B N 1
ATOM 857 C CA . LEU B 1 32 ? 4.613 -16.156 1.287 1 87 32 LEU B CA 1
ATOM 858 C C . LEU B 1 32 ? 3.863 -17.438 1.605 1 87 32 LEU B C 1
ATOM 860 O O . LEU B 1 32 ? 3.727 -18.312 0.745 1 87 32 LEU B O 1
ATOM 864 N N . ASN B 1 33 ? 3.445 -17.484 2.85 1 87.69 33 ASN B N 1
ATOM 865 C CA . ASN B 1 33 ? 2.604 -18.609 3.23 1 87.69 33 ASN B CA 1
ATOM 866 C C . ASN B 1 33 ? 1.188 -18.453 2.682 1 87.69 33 ASN B C 1
ATOM 868 O O . ASN B 1 33 ? 0.615 -17.375 2.713 1 87.69 33 ASN B O 1
ATOM 872 N N . GLN B 1 34 ? 0.77 -19.578 2.135 1 83.06 34 GLN B N 1
ATOM 873 C CA . GLN B 1 34 ? -0.572 -19.578 1.561 1 83.06 34 GLN B CA 1
ATOM 874 C C . GLN B 1 34 ? -1.595 -19.031 2.553 1 83.06 34 GLN B C 1
ATOM 876 O O . GLN B 1 34 ? -2.525 -18.312 2.166 1 83.06 34 GLN B O 1
ATOM 881 N N . SER B 1 35 ? -1.405 -19.328 3.732 1 84.38 35 SER B N 1
ATOM 882 C CA . SER B 1 35 ? -2.32 -18.875 4.77 1 84.38 35 SER B CA 1
ATOM 883 C C . SER B 1 35 ? -2.281 -17.3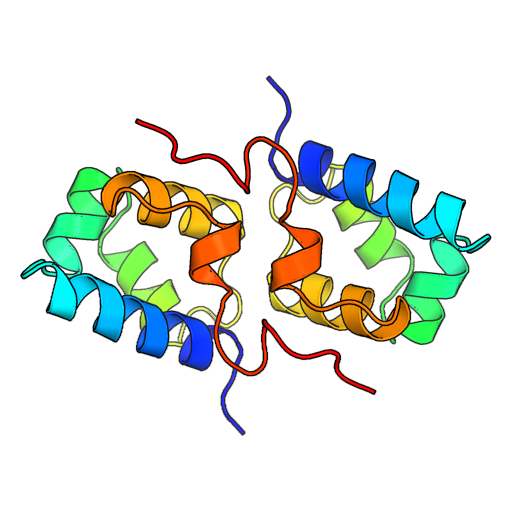44 4.898 1 84.38 35 SER B C 1
ATOM 885 O O . SER B 1 35 ? -3.32 -16.719 5.086 1 84.38 35 SER B O 1
ATOM 887 N N . THR B 1 36 ? -1.103 -16.828 4.793 1 79 36 THR B N 1
ATOM 888 C CA . THR B 1 36 ? -0.91 -15.383 4.867 1 79 36 THR B CA 1
ATOM 889 C C . THR B 1 36 ? -1.547 -14.688 3.668 1 79 36 THR B C 1
ATOM 891 O O . THR B 1 36 ? -2.254 -13.688 3.824 1 79 36 THR B O 1
ATOM 894 N N . VAL B 1 37 ? -1.334 -15.234 2.564 1 80.25 37 VAL B N 1
ATOM 895 C CA . VAL B 1 37 ? -1.871 -14.664 1.334 1 80.25 37 VAL B CA 1
ATOM 896 C C . VAL B 1 37 ? -3.395 -14.766 1.338 1 80.25 37 VAL B C 1
ATOM 898 O O . VAL B 1 37 ? -4.09 -13.805 0.989 1 80.25 37 VAL B O 1
ATOM 901 N N . ASN B 1 38 ? -3.812 -15.938 1.786 1 78.12 38 ASN B N 1
ATOM 902 C CA . ASN B 1 38 ? -5.254 -16.141 1.874 1 78.12 38 ASN B CA 1
ATOM 903 C C . ASN B 1 38 ? -5.902 -15.141 2.826 1 78.12 38 ASN B C 1
ATOM 905 O O . ASN B 1 38 ? -6.961 -14.586 2.525 1 78.12 38 ASN B O 1
ATOM 909 N N . ALA B 1 39 ? -5.242 -14.984 3.863 1 79.19 39 ALA B N 1
ATOM 910 C CA . ALA B 1 39 ? -5.75 -14.039 4.855 1 79.19 39 ALA B CA 1
ATOM 911 C C . ALA B 1 39 ? -5.746 -12.617 4.309 1 79.19 39 ALA B C 1
ATOM 913 O O . ALA B 1 39 ? -6.668 -11.836 4.574 1 79.19 39 ALA B O 1
ATOM 914 N N . MET B 1 40 ? -4.77 -12.32 3.631 1 71.75 40 MET B N 1
ATOM 915 C CA . MET B 1 40 ? -4.633 -10.992 3.035 1 71.75 40 MET B CA 1
ATOM 916 C C . MET B 1 40 ? -5.684 -10.773 1.95 1 71.75 40 MET B C 1
ATOM 918 O O . MET B 1 40 ? -6.254 -9.688 1.841 1 71.75 40 MET B O 1
ATOM 922 N N . PHE B 1 41 ? -5.941 -11.805 1.299 1 72.69 41 PHE B N 1
ATOM 923 C CA . PHE B 1 41 ? -6.809 -11.727 0.128 1 72.69 41 PHE B CA 1
ATOM 924 C C . PHE B 1 41 ? -8.266 -11.961 0.514 1 72.69 41 PHE B C 1
ATOM 926 O O . PHE B 1 41 ? -9.172 -11.398 -0.105 1 72.69 41 PHE B O 1
ATOM 933 N N . GLU B 1 42 ? -8.391 -12.75 1.398 1 67.31 42 GLU B N 1
ATOM 934 C CA . GLU B 1 42 ? -9.758 -13.055 1.806 1 67.31 42 GLU B CA 1
ATOM 935 C C . GLU B 1 42 ? -10.328 -11.961 2.705 1 67.31 42 GLU B C 1
ATOM 937 O O . GLU B 1 42 ? -11.492 -12.016 3.1 1 67.31 42 GLU B O 1
ATOM 942 N N . GLY B 1 43 ? -9.68 -10.844 2.521 1 60.19 43 GLY B N 1
ATOM 943 C CA . GLY B 1 43 ? -10.266 -9.773 3.318 1 60.19 43 GLY B CA 1
ATOM 944 C C . GLY B 1 43 ? -10.172 -10.023 4.812 1 60.19 43 GLY B C 1
ATOM 945 O O . GLY B 1 43 ? -10.734 -9.266 5.609 1 60.19 43 GLY B O 1
ATOM 946 N N . ARG B 1 44 ? -9.805 -11.211 5.078 1 56.34 44 ARG B N 1
ATOM 947 C CA . ARG B 1 44 ? -9.75 -11.445 6.516 1 56.34 44 ARG B CA 1
ATOM 948 C C . ARG B 1 44 ? -8.617 -10.656 7.16 1 56.34 44 ARG B C 1
ATOM 950 O O . ARG B 1 44 ? -8.719 -10.242 8.312 1 56.34 44 ARG B O 1
ATOM 957 N N . SER B 1 45 ? -7.512 -10.703 6.434 1 56.94 45 SER B N 1
ATOM 958 C CA . SER B 1 45 ? -6.508 -9.828 7.023 1 56.94 45 SER B CA 1
ATOM 959 C C . SER B 1 45 ? -6.863 -8.359 6.805 1 56.94 45 SER B C 1
ATOM 961 O O . SER B 1 45 ? -7.117 -7.938 5.672 1 56.94 45 SER B O 1
ATOM 963 N N . LYS B 1 46 ? -7.473 -7.77 7.648 1 58.41 46 LYS B N 1
ATOM 964 C CA . LYS B 1 46 ? -8.016 -6.418 7.715 1 58.41 46 LYS B CA 1
ATOM 965 C C . LYS B 1 46 ? -7.082 -5.414 7.047 1 58.41 46 LYS B C 1
ATOM 967 O O . LYS B 1 46 ? -7.539 -4.43 6.457 1 58.41 46 LYS B O 1
ATOM 972 N N . ARG B 1 47 ? -5.648 -5.777 7.055 1 65.81 47 ARG B N 1
ATOM 973 C CA . ARG B 1 47 ? -4.758 -4.691 6.652 1 65.81 47 ARG B CA 1
ATOM 974 C C . ARG B 1 47 ? -3.543 -5.227 5.906 1 65.81 47 ARG B C 1
ATOM 976 O O . ARG B 1 47 ? -2.531 -5.57 6.523 1 65.81 47 ARG B O 1
ATOM 983 N N . PRO B 1 48 ? -3.715 -5.383 4.516 1 78.56 48 PRO B N 1
ATOM 984 C CA . PRO B 1 48 ? -2.52 -5.781 3.77 1 78.56 48 PRO B CA 1
ATOM 985 C C . PRO B 1 48 ? -1.363 -4.801 3.936 1 78.56 48 PRO B C 1
ATOM 987 O O . PRO B 1 48 ? -1.583 -3.586 3.986 1 78.56 48 PRO B O 1
ATOM 990 N N . THR B 1 49 ? -0.196 -5.398 4.133 1 82.44 49 THR B N 1
ATOM 991 C CA . THR B 1 49 ? 0.976 -4.547 4.297 1 82.44 49 THR B CA 1
ATOM 992 C C . THR B 1 49 ? 1.617 -4.246 2.945 1 82.44 49 THR B C 1
ATOM 994 O O . THR B 1 49 ? 1.417 -4.984 1.979 1 82.44 49 THR B O 1
ATOM 997 N N . ILE B 1 50 ? 2.336 -3.229 2.922 1 87.5 50 ILE B N 1
ATOM 998 C CA . ILE B 1 50 ? 3.01 -2.83 1.691 1 87.5 50 ILE B CA 1
ATOM 999 C C . ILE B 1 50 ? 4.059 -3.875 1.317 1 87.5 50 ILE B C 1
ATOM 1001 O O . ILE B 1 50 ? 4.273 -4.152 0.135 1 87.5 50 ILE B O 1
ATOM 1005 N N . THR B 1 51 ? 4.629 -4.496 2.297 1 86.81 51 THR B N 1
ATOM 1006 C CA . THR B 1 51 ? 5.652 -5.512 2.072 1 86.81 51 THR B CA 1
ATOM 1007 C C . THR B 1 51 ? 5.066 -6.707 1.319 1 86.81 51 THR B C 1
ATOM 1009 O O . THR B 1 51 ? 5.656 -7.18 0.345 1 86.81 51 THR B O 1
ATOM 1012 N N . THR B 1 52 ? 3.949 -7.102 1.729 1 86.69 52 THR B N 1
ATOM 1013 C CA . THR B 1 52 ? 3.285 -8.242 1.102 1 86.69 52 THR B CA 1
ATOM 1014 C C . THR B 1 52 ? 2.871 -7.902 -0.328 1 86.69 52 THR B C 1
ATOM 1016 O O . THR B 1 52 ? 3.059 -8.711 -1.24 1 86.69 52 THR B O 1
ATOM 1019 N N . ILE B 1 53 ? 2.393 -6.766 -0.4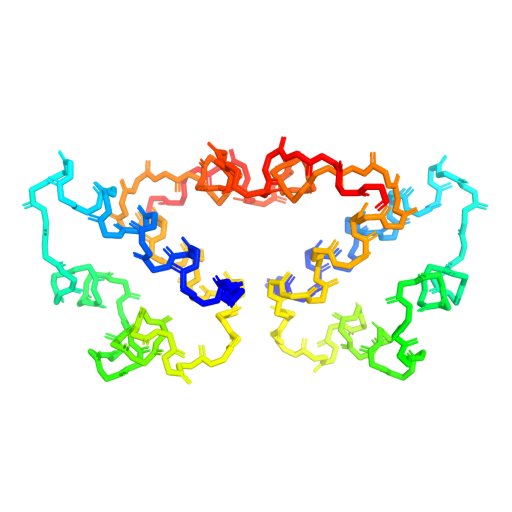55 1 89.12 53 ILE B N 1
ATOM 1020 C CA . ILE B 1 53 ? 1.938 -6.328 -1.771 1 89.12 53 ILE B CA 1
ATOM 1021 C C . ILE B 1 53 ? 3.127 -6.238 -2.723 1 89.12 53 ILE B C 1
ATOM 1023 O O . ILE B 1 53 ? 3.037 -6.656 -3.881 1 89.12 53 ILE B O 1
ATOM 1027 N N . ARG B 1 54 ? 4.164 -5.742 -2.209 1 91.19 54 ARG B N 1
ATOM 1028 C CA . ARG B 1 54 ? 5.371 -5.613 -3.02 1 91.19 54 ARG B CA 1
ATOM 1029 C C . ARG B 1 54 ? 5.867 -6.98 -3.48 1 91.19 54 ARG B C 1
ATOM 1031 O O . ARG B 1 54 ? 6.246 -7.152 -4.641 1 91.19 54 ARG B O 1
ATOM 1038 N N . LYS B 1 55 ? 5.863 -7.918 -2.615 1 90.75 55 LYS B N 1
ATOM 1039 C CA . LYS B 1 55 ? 6.285 -9.273 -2.949 1 90.75 55 LYS B CA 1
ATOM 1040 C C . LYS B 1 55 ? 5.383 -9.883 -4.016 1 90.75 55 LYS B C 1
ATOM 1042 O O . LYS B 1 55 ? 5.867 -10.5 -4.969 1 90.75 55 LYS B O 1
ATOM 1047 N N . VAL B 1 56 ? 4.184 -9.688 -3.822 1 91 56 VAL B N 1
ATOM 1048 C CA . VAL B 1 56 ? 3.203 -10.227 -4.758 1 91 56 VAL B CA 1
ATOM 1049 C C . VAL B 1 56 ? 3.361 -9.555 -6.117 1 91 56 VAL B C 1
ATOM 1051 O O . VAL B 1 56 ? 3.342 -10.227 -7.152 1 91 56 VAL B O 1
ATOM 1054 N N . CYS B 1 57 ? 3.521 -8.312 -6.109 1 93.19 57 CYS B N 1
ATOM 1055 C CA . CYS B 1 57 ? 3.713 -7.562 -7.344 1 93.19 57 CYS B CA 1
ATOM 1056 C C . CYS B 1 57 ? 4.945 -8.047 -8.094 1 93.19 57 CYS B C 1
ATOM 1058 O O . CYS B 1 57 ? 4.926 -8.172 -9.32 1 93.19 57 CYS B O 1
ATOM 1060 N N . GLY B 1 58 ? 5.941 -8.266 -7.328 1 93.38 58 GLY B N 1
ATOM 1061 C CA . GLY B 1 58 ? 7.156 -8.797 -7.93 1 93.38 58 GLY B CA 1
ATOM 1062 C C . GLY B 1 58 ? 6.938 -10.117 -8.648 1 93.38 58 GLY B C 1
ATOM 1063 O O . GLY B 1 58 ? 7.477 -10.336 -9.727 1 93.38 58 GLY B O 1
ATOM 1064 N N . THR B 1 59 ? 6.133 -10.867 -8.047 1 92.38 59 THR B N 1
ATOM 1065 C CA . THR B 1 59 ? 5.824 -12.172 -8.625 1 92.38 59 THR B CA 1
ATOM 1066 C C . THR B 1 59 ? 5.012 -12.016 -9.906 1 92.38 59 THR B C 1
ATOM 1068 O O . THR B 1 59 ? 5.164 -12.805 -10.844 1 92.38 59 THR B O 1
ATOM 1071 N N . LEU B 1 60 ? 4.219 -10.992 -9.938 1 93.44 60 LEU B N 1
ATOM 1072 C CA . LEU B 1 60 ? 3.338 -10.75 -11.078 1 93.44 60 LEU B CA 1
ATOM 1073 C C . LEU B 1 60 ? 4.047 -9.93 -12.148 1 93.44 60 LEU B C 1
ATOM 1075 O O . LEU B 1 60 ? 3.529 -9.766 -13.258 1 93.44 60 LEU B O 1
ATOM 1079 N N . GLY B 1 61 ? 5.176 -9.391 -11.82 1 94.56 61 GLY B N 1
ATOM 1080 C CA . GLY B 1 61 ? 5.926 -8.57 -12.758 1 94.56 61 GLY B CA 1
ATOM 1081 C C . GLY B 1 61 ? 5.348 -7.18 -12.938 1 94.56 61 GLY B C 1
ATOM 1082 O O . GLY B 1 61 ? 5.383 -6.625 -14.039 1 94.56 61 GLY B O 1
ATOM 1083 N N . ILE B 1 62 ? 4.77 -6.703 -11.93 1 94.25 62 ILE B N 1
ATOM 1084 C CA . ILE B 1 62 ? 4.195 -5.363 -11.953 1 94.25 62 ILE B CA 1
ATOM 1085 C C . ILE B 1 62 ? 4.754 -4.543 -10.789 1 94.25 62 ILE B C 1
ATOM 1087 O O . ILE B 1 62 ? 5.285 -5.102 -9.828 1 94.25 62 ILE B O 1
ATOM 1091 N N . SER B 1 63 ? 4.684 -3.232 -10.93 1 96.12 63 SER B N 1
ATOM 1092 C CA . SER B 1 63 ? 5.121 -2.361 -9.844 1 96.12 63 SER B CA 1
ATOM 1093 C C . SER B 1 63 ? 3.986 -2.094 -8.859 1 96.12 63 SER B C 1
ATOM 1095 O O . SER B 1 63 ? 2.811 -2.238 -9.203 1 96.12 63 SER B O 1
ATOM 1097 N N . VAL B 1 64 ? 4.332 -1.796 -7.68 1 94.62 64 VAL B N 1
ATOM 1098 C CA . VAL B 1 64 ? 3.336 -1.441 -6.672 1 94.62 64 VAL B CA 1
ATOM 1099 C C . VAL B 1 64 ? 2.508 -0.254 -7.156 1 94.62 64 VAL B C 1
ATOM 1101 O O . VAL B 1 64 ? 1.292 -0.213 -6.957 1 94.62 64 VAL B O 1
ATOM 1104 N N . HIS B 1 65 ? 3.203 0.647 -7.789 1 96.06 65 HIS B N 1
ATOM 1105 C CA . HIS B 1 65 ? 2.545 1.808 -8.375 1 96.06 65 HIS B CA 1
ATOM 1106 C C . HIS B 1 65 ? 1.458 1.383 -9.359 1 96.06 65 HIS B C 1
ATOM 1108 O O . HIS B 1 65 ? 0.323 1.857 -9.281 1 96.06 65 HIS B O 1
ATOM 1114 N N . ASP B 1 66 ? 1.785 0.453 -10.18 1 94.81 66 ASP B N 1
ATOM 1115 C CA . ASP B 1 66 ? 0.848 -0.018 -11.188 1 94.81 66 ASP B CA 1
ATOM 1116 C C . ASP B 1 66 ? -0.268 -0.85 -10.562 1 94.81 66 ASP B C 1
ATOM 1118 O O . ASP B 1 66 ? -1.388 -0.885 -11.078 1 94.81 66 ASP B O 1
ATOM 1122 N N . PHE B 1 67 ? 0.099 -1.505 -9.516 1 94.31 67 PHE B N 1
ATOM 1123 C CA . PHE B 1 67 ? -0.872 -2.336 -8.812 1 94.31 67 PHE B CA 1
ATOM 1124 C C . PHE B 1 67 ? -2.039 -1.498 -8.305 1 94.31 67 PHE B C 1
ATOM 1126 O O . PHE B 1 67 ? -3.197 -1.911 -8.406 1 94.31 67 PHE B O 1
ATOM 1133 N N . PHE B 1 68 ? -1.762 -0.288 -7.82 1 94.94 68 PHE B N 1
ATOM 1134 C CA . PHE B 1 68 ? -2.783 0.545 -7.199 1 94.94 68 PHE B CA 1
ATOM 1135 C C . PHE B 1 68 ? -3.443 1.454 -8.227 1 94.94 68 PHE B C 1
ATOM 1137 O O . PHE B 1 68 ? -4.156 2.395 -7.867 1 94.94 68 PHE B O 1
ATOM 1144 N N . ASP B 1 69 ? -3.25 1.068 -9.516 1 95.12 69 ASP B N 1
ATOM 1145 C CA . ASP B 1 69 ? -3.865 1.869 -10.57 1 95.12 69 ASP B CA 1
ATOM 1146 C C . ASP B 1 69 ? -5.297 1.414 -10.836 1 95.12 69 ASP B C 1
ATOM 1148 O O . ASP B 1 69 ? -5.625 1.002 -11.953 1 95.12 69 ASP B O 1
ATOM 1152 N N . PHE B 1 70 ? -6.117 1.479 -9.758 1 94.69 70 PHE B N 1
ATOM 1153 C CA . PHE B 1 70 ? -7.535 1.152 -9.805 1 94.69 70 PHE B CA 1
ATOM 1154 C C . PHE B 1 70 ? -8.297 1.87 -8.695 1 94.69 70 PHE B C 1
ATOM 1156 O O . PHE B 1 70 ? -7.719 2.195 -7.652 1 94.69 70 PHE B O 1
ATOM 1163 N N . PRO B 1 71 ? -9.492 2.172 -9 1 92.81 71 PRO B N 1
ATOM 1164 C CA . PRO B 1 71 ? -10.281 2.807 -7.941 1 92.81 71 PRO B CA 1
ATOM 1165 C C . PRO B 1 71 ? -10.484 1.895 -6.734 1 92.81 71 PRO B C 1
ATOM 1167 O O . PRO B 1 71 ? -10.617 0.678 -6.891 1 92.81 71 PRO B O 1
ATOM 1170 N N . PRO B 1 72 ? -10.453 2.635 -5.551 1 92.38 72 PRO B N 1
ATOM 1171 C CA . PRO B 1 72 ? -10.328 4.051 -5.199 1 92.38 72 PRO B CA 1
ATOM 1172 C C . PRO B 1 72 ? -8.883 4.492 -5.016 1 92.38 72 PRO B C 1
ATOM 1174 O O . PRO B 1 72 ? -8.617 5.66 -4.727 1 92.38 72 PRO B O 1
ATOM 1177 N N . TYR B 1 73 ? -7.941 3.637 -5.352 1 94.12 73 TYR B N 1
ATOM 1178 C CA . TYR B 1 73 ? -6.555 3.9 -4.988 1 94.12 73 TYR B CA 1
ATOM 1179 C C . TYR B 1 73 ? -5.887 4.812 -6.012 1 94.12 73 TYR B C 1
ATOM 1181 O O . TYR B 1 73 ? -4.836 5.398 -5.742 1 94.12 73 TYR B O 1
ATOM 1189 N N . ASN B 1 74 ? -6.523 4.945 -7.168 1 95.12 74 ASN B N 1
ATOM 1190 C CA . ASN B 1 74 ? -5.98 5.828 -8.195 1 95.12 74 ASN B CA 1
ATOM 1191 C C . ASN B 1 74 ? -6.75 7.145 -8.266 1 95.12 74 ASN B C 1
ATOM 1193 O O . ASN B 1 74 ? -6.574 7.922 -9.203 1 95.12 74 ASN B O 1
ATO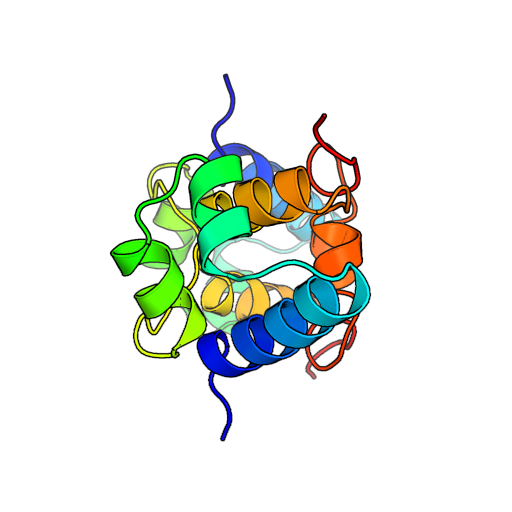M 1197 N N . GLU B 1 75 ? -7.586 7.258 -7.262 1 93.75 75 GLU B N 1
ATOM 1198 C CA . GLU B 1 75 ? -8.375 8.484 -7.148 1 93.75 75 GLU B CA 1
ATOM 1199 C C . GLU B 1 75 ? -8.047 9.234 -5.863 1 93.75 75 GLU B C 1
ATOM 1201 O O . G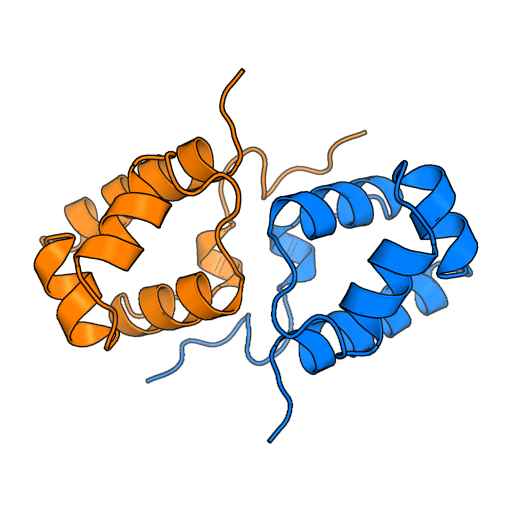LU B 1 75 ? -7.605 8.633 -4.879 1 93.75 75 GLU B O 1
ATOM 1206 N N . VAL B 1 76 ? -8.156 10.539 -5.922 1 88.62 76 VAL B N 1
ATOM 1207 C CA . VAL B 1 76 ? -7.902 11.359 -4.742 1 88.62 76 VAL B CA 1
ATOM 1208 C C . VAL B 1 76 ? -9.188 11.508 -3.928 1 88.62 76 VAL B C 1
ATOM 1210 O O . VAL B 1 76 ? -10.227 11.898 -4.465 1 88.62 76 VAL B O 1
ATOM 1213 N N . GLU B 1 77 ? -9.047 10.758 -2.68 1 69.12 77 GLU B N 1
ATOM 1214 C CA . GLU B 1 77 ? -10.234 10.898 -1.841 1 69.12 77 GLU B CA 1
ATOM 1215 C C . GLU B 1 77 ? -10.297 12.281 -1.202 1 69.12 77 GLU B C 1
ATOM 1217 O O . GLU B 1 77 ? -9.281 12.805 -0.733 1 69.12 77 GLU B O 1
ATOM 1222 N N . LYS B 1 78 ? -11.297 13.094 -1.427 1 59.28 78 LYS B N 1
ATOM 1223 C CA . LYS B 1 78 ? -11.602 14.383 -0.809 1 59.28 78 LYS B CA 1
ATOM 1224 C C . LYS B 1 78 ? -12.18 14.195 0.59 1 59.28 78 LYS B C 1
ATOM 1226 O O . LYS B 1 78 ? -12.844 13.188 0.865 1 59.28 78 LYS B O 1
#

Solvent-accessible surface area (backbone atoms only — not comparable to full-atom values): 8076 Å² total; per-residue (Å²): 130,83,46,68,10,38,54,49,24,54,50,47,50,52,52,32,53,73,69,73,49,48,71,63,54,43,19,57,69,39,72,41,53,54,67,57,48,46,30,29,37,66,35,64,30,71,57,41,33,55,66,57,49,42,36,44,23,28,58,72,64,34,17,48,18,62,69,30,65,41,85,70,32,54,38,58,51,125,129,83,48,68,10,39,52,50,23,53,50,48,49,52,51,34,53,72,68,73,49,47,72,63,53,43,19,57,68,39,71,41,52,55,68,56,48,44,29,30,39,63,35,63,30,68,61,44,33,54,64,57,48,44,35,44,24,30,57,72,63,35,17,48,17,61,68,31,64,41,85,69,32,53,37,59,49,128

Foldseek 3Di:
DDAPLAVLLVLLVVLCVVVVHDLVRLCVQLVHDSVVSCCSNVCVVSDDDPSSLQSSCVSSVHHPVVSLCDPPSVDDDD/DDAPLAVLLVLLVVLCVVVVHDLVRLCVQLVHDSVVSCCSNVCVVRDDDPSSLQSSCVSSVHHPVVSLCDPPSVDDDD

Sequence (156 aa):
MKTDGEFVSEHLMELITQQNLTINRVATLAGLNQSTVNAMFEGRSKRPTITTIRKVCGTLGISVHDFFDFPPYNEVEKMKTDGEFVSEHLMELITQQNLTINRVATLAGLNQSTVNAMFEGRSKRPTITTIRKVCGTLGISVHDFFDFPPYNEVEK

Secondary structure (DSSP, 8-state):
---HHHHHHHHHHHHHHHTT--HHHHHHHHT--HHHHHHHHTT-SS--BHHHHHHHHHHHT--HHHHT-STTTTS---/---HHHHHHHHHHHHHHHTT--HHHHHHHHT--HHHHHHHHTT-SS--BHHHHHHHHHHHT--HHHHT-STTTTS---

InterPro domains:
  IPR001387 Cro/C1-type, helix-turn-helix domain [PF13443] (11-72)
  IPR001387 Cro/C1-type, helix-turn-helix domain [PS50943] (12-67)
  IPR001387 Cro/C1-type, helix-turn-helix domain [SM00530] (11-67)
  IPR001387 Cro/C1-type, helix-turn-helix domain [cd00093] (12-67)
  IPR010982 Lambda repressor-like, DNA-binding domain superfamily [G3DSA:1.10.260.40] (1-78)
  IPR010982 Lambda repressor-like, DNA-binding domain superfamily [SSF47413] (4-74)

Organism: Lactiplantibacillus plantarum (strain ATCC BAA-793 / NCIMB 8826 / WCFS1) (NCBI:txid220668)

Nearest PDB structures (foldseek):
  3b7h-assembly1_A-2  TM=9.569E-01  e=2.142E-09  Lactiplantibacillus plantarum WCFS1
  3zkc-assembly1_B  TM=8.724E-01  e=5.241E-03  Bacillus subtilis subsp. subtilis str. 168
  1b0n-assembly1_A  TM=8.208E-01  e=4.431E-03  Bacillus subtilis
  1zz7-assembly1_B-2  TM=7.671E-01  e=4.686E-03  Streptomyces wedmorensis
  1zz6-assembly1_A-2  TM=7.555E-01  e=4.431E-03  Streptomyces wedmorensis

Radius of gyration: 14.98 Å; Cα contacts (8 Å, |Δi|>4): 243; chains: 2; bounding box: 37×43×34 Å